Protein AF-A0AAW0XLQ3-F1 (afdb_monomer_lite)

Sequence (114 aa):
MTALFWKLVVTALCFLEVPGVSAVPGLRNKYGVWLSMAQPYVYELGQRCGADTGCLVSLYKEEGIGEDPLGEYQLEREHYNTSSGTTLILSARTYDNGIQIFKHEFPDGLKGNY

Foldseek 3Di:
DDDDDDDDDDDPPPPPPPVDQPVPDADAAPVRHGDPDDFDWDADPNDTQTVRVVQKAWDDKDWDWDADPVGIWIKIKIWIAGPQQKIWIWMWTHDPVDIDIDIDIDNNNDDDPD

Organism: Cherax quadricarinatus (NCBI:txid27406)

Secondary structure (DSSP, 8-state):
-----------------------PPPPB-TTSPBP-PPPPEEEETTEEEETTTTSEEEEEEEEEEEEETTEEEEEEEEEEEETTS-EEEEEEEEETTEEEEEEEEETT------

Radius of gyration: 22.22 Å; chains: 1; bounding box: 89×36×38 Å

pLDDT: mean 74.41, std 19.61, range [35.72, 94.75]

Structure (mmCIF, N/CA/C/O backbone):
data_AF-A0AAW0XLQ3-F1
#
_entry.id   AF-A0AAW0XLQ3-F1
#
loop_
_atom_site.group_PDB
_atom_site.id
_atom_site.type_symbol
_atom_site.label_atom_id
_atom_site.label_alt_id
_atom_site.label_comp_id
_atom_site.label_asym_id
_atom_site.label_entity_id
_atom_site.label_seq_id
_atom_site.pdbx_PDB_ins_code
_atom_site.Cartn_x
_atom_site.Cartn_y
_atom_site.Cartn_z
_atom_site.occupancy
_atom_site.B_iso_or_equiv
_atom_site.auth_seq_id
_atom_site.auth_comp_id
_atom_site.auth_asym_id
_atom_site.auth_atom_id
_atom_site.pdbx_PDB_model_num
ATOM 1 N N . MET A 1 1 ? -70.197 -22.019 3.194 1.00 38.09 1 MET A N 1
ATOM 2 C CA . MET A 1 1 ? -69.546 -22.765 2.098 1.00 38.09 1 MET A CA 1
ATOM 3 C C . MET A 1 1 ? -68.296 -21.976 1.722 1.00 38.09 1 MET A C 1
ATOM 5 O O . MET A 1 1 ? -68.447 -20.880 1.212 1.00 38.09 1 MET A O 1
ATOM 9 N N . THR A 1 2 ? -67.130 -22.243 2.330 1.00 35.72 2 THR A N 1
ATOM 10 C CA . THR A 1 2 ? -66.093 -23.212 1.877 1.00 35.72 2 THR A CA 1
ATOM 11 C C . THR A 1 2 ? -65.676 -22.965 0.427 1.00 35.72 2 THR A C 1
ATOM 13 O O . THR A 1 2 ? -66.543 -22.928 -0.429 1.00 35.72 2 THR A O 1
ATOM 16 N N . ALA A 1 3 ? -64.416 -22.895 0.018 1.00 40.47 3 ALA A N 1
ATOM 17 C CA . ALA A 1 3 ? -63.090 -22.877 0.627 1.00 40.47 3 ALA A CA 1
ATOM 18 C C . ALA A 1 3 ? -62.108 -22.658 -0.557 1.00 40.47 3 ALA A C 1
ATOM 20 O O . ALA A 1 3 ? -62.536 -22.620 -1.708 1.00 40.47 3 ALA A O 1
ATOM 21 N N . LEU A 1 4 ? -60.811 -22.658 -0.251 1.00 41.69 4 LEU A N 1
ATOM 22 C CA . LEU A 1 4 ? -59.643 -22.807 -1.134 1.00 41.69 4 LEU A CA 1
ATOM 23 C C . LEU A 1 4 ? -59.027 -21.507 -1.671 1.00 41.69 4 LEU A C 1
ATOM 25 O O . LEU A 1 4 ? -59.570 -20.852 -2.547 1.00 41.69 4 LEU A O 1
ATOM 29 N N . PHE A 1 5 ? -57.968 -20.989 -1.044 1.00 41.16 5 PHE A N 1
ATOM 30 C CA . PHE A 1 5 ? -56.595 -21.513 -0.872 1.00 41.16 5 PHE A CA 1
ATOM 31 C C . PHE A 1 5 ? -55.673 -21.270 -2.077 1.00 41.16 5 PHE A C 1
ATOM 33 O O . PHE A 1 5 ? -55.887 -21.779 -3.169 1.00 41.16 5 PHE A O 1
ATOM 40 N N . TRP A 1 6 ? -54.559 -20.614 -1.732 1.00 36.25 6 TRP A N 1
ATOM 41 C CA . TRP A 1 6 ? -53.212 -20.751 -2.288 1.00 36.25 6 TRP A CA 1
ATOM 42 C C . TRP A 1 6 ? -52.886 -20.071 -3.621 1.00 36.25 6 TRP A C 1
ATOM 44 O O . TRP A 1 6 ? -53.102 -20.608 -4.700 1.00 36.25 6 TRP A O 1
ATOM 54 N N . LYS A 1 7 ? -52.116 -18.982 -3.508 1.00 39.31 7 LYS A N 1
ATOM 55 C CA . LYS A 1 7 ? -50.676 -19.033 -3.817 1.00 39.31 7 LYS A CA 1
ATOM 56 C C . LYS A 1 7 ? -49.933 -17.913 -3.084 1.00 39.31 7 LYS A C 1
ATOM 58 O O . LYS A 1 7 ? -49.876 -16.772 -3.521 1.00 39.31 7 LYS A O 1
ATOM 63 N N . LEU A 1 8 ? -49.386 -18.290 -1.933 1.00 46.47 8 LEU A N 1
ATOM 64 C CA . LEU A 1 8 ? -48.288 -17.614 -1.251 1.00 46.47 8 LEU A CA 1
ATOM 65 C C . LEU A 1 8 ? -47.009 -18.004 -2.004 1.00 46.47 8 LEU A C 1
ATOM 67 O O . LEU A 1 8 ? -46.613 -19.166 -1.957 1.00 46.47 8 LEU A O 1
ATOM 71 N N . VAL A 1 9 ? -46.392 -17.065 -2.718 1.00 49.38 9 VAL A N 1
ATOM 72 C CA . VAL A 1 9 ? -45.004 -17.179 -3.195 1.00 49.38 9 VAL A CA 1
ATOM 73 C C . VAL A 1 9 ? -44.353 -15.820 -2.944 1.00 49.38 9 VAL A C 1
ATOM 75 O O . VAL A 1 9 ? -44.682 -14.838 -3.593 1.00 49.38 9 VAL A O 1
ATOM 78 N N . VAL A 1 10 ? -43.726 -15.688 -1.774 1.00 48.47 10 VAL A N 1
ATOM 79 C CA . VAL A 1 10 ? -42.271 -15.538 -1.608 1.00 48.47 10 VAL A CA 1
ATOM 80 C C . VAL A 1 10 ? -41.705 -14.327 -2.349 1.00 48.47 10 VAL A C 1
ATOM 82 O O . VAL A 1 10 ? -41.351 -14.419 -3.514 1.00 48.47 10 VAL A O 1
ATOM 85 N N . THR A 1 11 ? -41.490 -13.246 -1.600 1.00 44.59 11 THR A N 1
ATOM 86 C CA . THR A 1 11 ? -40.201 -12.541 -1.644 1.00 44.59 11 THR A CA 1
ATOM 87 C C . THR A 1 11 ? -39.990 -11.853 -0.304 1.00 44.59 11 THR A C 1
ATOM 89 O O . THR A 1 11 ? -40.204 -10.657 -0.134 1.00 44.59 11 THR A O 1
ATOM 92 N N . ALA A 1 12 ? -39.581 -12.652 0.682 1.00 40.72 12 ALA A N 1
ATOM 93 C CA . ALA A 1 12 ? -38.739 -12.136 1.744 1.00 40.72 12 ALA A CA 1
ATOM 94 C C . ALA A 1 12 ? -37.411 -11.748 1.079 1.00 40.72 12 ALA A C 1
ATOM 96 O O . ALA A 1 12 ? -36.504 -12.568 0.956 1.00 40.72 12 ALA A O 1
ATOM 97 N N . LEU A 1 13 ? -37.326 -10.517 0.570 1.00 41.72 13 LEU A N 1
ATOM 98 C CA . LEU A 1 13 ? -36.039 -9.882 0.327 1.00 41.72 13 LEU A CA 1
ATOM 99 C C . LEU A 1 13 ? -35.455 -9.581 1.704 1.00 41.72 13 LEU A C 1
ATOM 101 O O . LEU A 1 13 ? -35.611 -8.499 2.263 1.00 41.72 13 LEU A O 1
ATOM 105 N N . CYS A 1 14 ? -34.807 -10.603 2.256 1.00 36.19 14 CYS A N 1
ATOM 106 C CA . CYS A 1 14 ? -33.669 -10.427 3.128 1.00 36.19 14 CYS A CA 1
ATOM 107 C C . CYS A 1 14 ? -32.661 -9.527 2.399 1.00 36.19 14 CYS A C 1
ATOM 109 O O . CYS A 1 14 ? -31.734 -10.017 1.764 1.00 36.19 14 CYS A O 1
ATOM 111 N N . PHE A 1 15 ? -32.797 -8.211 2.544 1.00 37.25 15 PHE A N 1
ATOM 112 C CA . PHE A 1 15 ? -31.624 -7.354 2.685 1.00 37.25 15 PHE A CA 1
ATOM 113 C C . PHE A 1 15 ? -31.063 -7.600 4.090 1.00 37.25 15 PHE A C 1
ATOM 115 O O . PHE A 1 15 ? -31.101 -6.750 4.971 1.00 37.25 15 PHE A O 1
ATOM 122 N N . LEU A 1 16 ? -30.605 -8.837 4.303 1.00 41.28 16 LEU A N 1
ATOM 123 C CA . LEU A 1 16 ? -29.470 -9.078 5.168 1.00 41.28 16 LEU A CA 1
ATOM 124 C C . LEU A 1 16 ? -28.357 -8.263 4.529 1.00 41.28 16 LEU A C 1
ATOM 126 O O . LEU A 1 16 ? -28.035 -8.476 3.360 1.00 41.28 16 LEU A O 1
ATOM 130 N N . GLU A 1 17 ? -27.869 -7.284 5.278 1.00 39.59 17 GLU A N 1
ATOM 131 C CA . GLU A 1 17 ? -26.580 -6.654 5.066 1.00 39.59 17 GLU A CA 1
ATOM 132 C C . GLU A 1 17 ? -25.597 -7.764 4.701 1.00 39.59 17 GLU A C 1
ATOM 134 O O . GLU A 1 17 ? -25.145 -8.529 5.550 1.00 39.59 17 GLU A O 1
ATOM 139 N N . VAL A 1 18 ? -25.328 -7.920 3.405 1.00 38.22 18 VAL A N 1
ATOM 140 C CA . VAL A 1 18 ? -24.129 -8.616 2.978 1.00 38.22 18 VAL A CA 1
ATOM 141 C C . VAL A 1 18 ? -23.045 -7.717 3.555 1.00 38.22 18 VAL A C 1
ATOM 143 O O . VAL A 1 18 ? -23.005 -6.553 3.137 1.00 38.22 18 VAL A O 1
ATOM 146 N N . PRO A 1 19 ? -22.235 -8.147 4.546 1.00 37.47 19 PRO A N 1
ATOM 147 C CA . PRO A 1 19 ? -21.046 -7.384 4.866 1.00 37.47 19 PRO A CA 1
ATOM 148 C C . PRO A 1 19 ? -20.322 -7.317 3.536 1.00 37.47 19 PRO A C 1
ATOM 150 O O . PRO A 1 19 ? -20.012 -8.362 2.953 1.00 37.47 19 PRO A O 1
ATOM 153 N N . GLY A 1 20 ? -20.278 -6.103 2.981 1.00 37.41 20 GLY A N 1
ATOM 154 C CA . GLY A 1 20 ? -19.862 -5.888 1.615 1.00 37.41 20 GLY A CA 1
ATOM 155 C C . GLY A 1 20 ? -18.591 -6.683 1.436 1.00 37.41 20 GLY A C 1
ATOM 156 O O . GLY A 1 20 ? -17.660 -6.540 2.231 1.00 37.41 20 GLY A O 1
ATOM 157 N N . VAL A 1 21 ? -18.566 -7.561 0.434 1.00 37.47 21 VAL A N 1
ATOM 158 C CA . VAL A 1 21 ? -17.292 -7.975 -0.127 1.00 37.47 21 VAL A CA 1
ATOM 159 C C . VAL A 1 21 ? -16.741 -6.675 -0.683 1.00 37.47 21 VAL A C 1
ATOM 161 O O . VAL A 1 21 ? -17.021 -6.296 -1.818 1.00 37.47 21 VAL A O 1
ATOM 164 N N . SER A 1 22 ? -16.104 -5.908 0.200 1.00 38.56 22 SER A N 1
ATOM 165 C CA . SER A 1 22 ? -15.349 -4.733 -0.137 1.00 38.56 22 SER A CA 1
ATOM 166 C C . SER A 1 22 ? -14.290 -5.318 -1.037 1.00 38.56 22 SER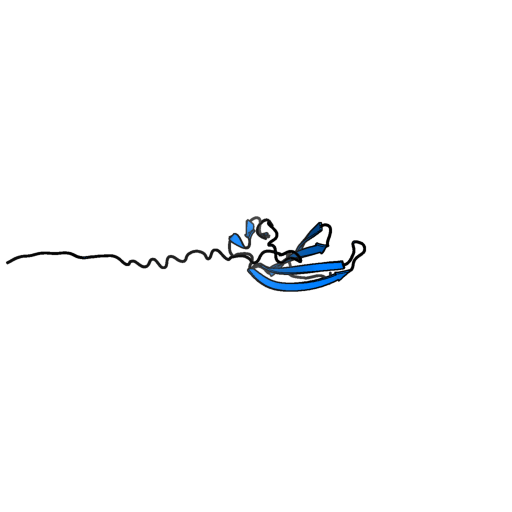 A C 1
ATOM 168 O O . SER A 1 22 ? -13.407 -6.049 -0.588 1.00 38.56 22 SER A O 1
ATOM 170 N N . ALA A 1 23 ? -14.496 -5.170 -2.343 1.00 41.53 23 ALA A N 1
ATOM 171 C CA . ALA A 1 23 ? -13.480 -5.464 -3.320 1.00 41.53 23 ALA A CA 1
ATOM 172 C C . ALA A 1 23 ? -12.393 -4.438 -3.033 1.00 41.53 23 ALA A C 1
ATOM 174 O O . ALA A 1 23 ? -12.424 -3.330 -3.562 1.00 41.53 23 ALA A O 1
ATOM 175 N N . VAL A 1 24 ? -11.516 -4.772 -2.087 1.00 49.75 24 VAL A N 1
ATOM 176 C CA . VAL A 1 24 ? -10.377 -3.944 -1.733 1.00 49.75 24 VAL A CA 1
ATOM 177 C C . VAL A 1 24 ? -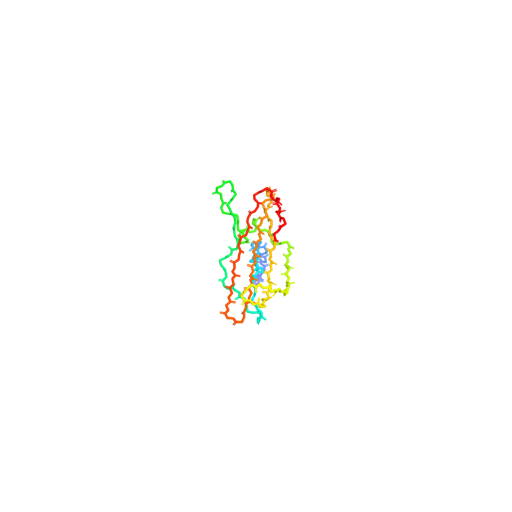9.603 -3.790 -3.033 1.00 49.75 24 VAL A C 1
ATOM 179 O O . VAL A 1 24 ? -9.221 -4.815 -3.616 1.00 49.75 24 VAL A O 1
ATOM 182 N N . PRO A 1 25 ? -9.457 -2.563 -3.558 1.00 56.88 25 PRO A N 1
ATOM 183 C CA . PRO A 1 25 ? -8.623 -2.351 -4.722 1.00 56.88 25 PRO A CA 1
ATOM 184 C C . PRO A 1 25 ? -7.246 -2.9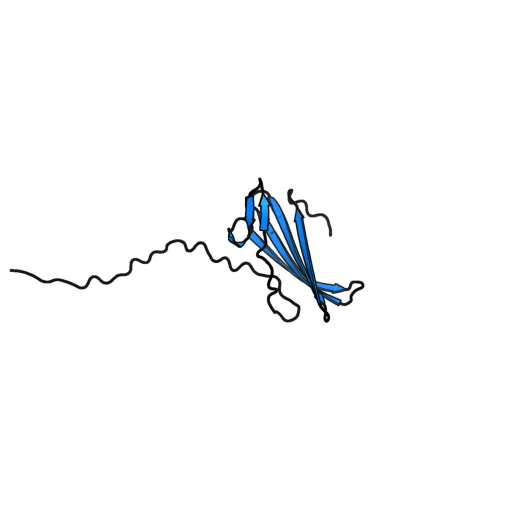34 -4.391 1.00 56.88 25 PRO A C 1
ATOM 186 O O . PRO A 1 25 ? -6.669 -2.636 -3.358 1.00 56.88 25 PRO A O 1
ATOM 189 N N . GLY A 1 26 ? -6.774 -3.886 -5.190 1.00 67.88 26 GLY A N 1
ATOM 190 C CA . GLY A 1 26 ? -5.414 -4.397 -5.062 1.00 67.88 26 GLY A CA 1
ATOM 191 C C . GLY A 1 26 ? -4.429 -3.494 -5.799 1.00 67.88 26 GLY A C 1
ATOM 192 O O . GLY A 1 26 ? -4.815 -2.703 -6.657 1.00 67.88 26 GLY A O 1
ATOM 193 N N . LEU A 1 27 ? -3.135 -3.669 -5.546 1.00 74.38 27 LEU A N 1
ATOM 194 C CA . LEU A 1 27 ? -2.137 -3.076 -6.430 1.00 74.38 27 LEU A CA 1
ATOM 195 C C . LEU A 1 27 ? -2.174 -3.773 -7.801 1.00 74.38 27 LEU A C 1
ATOM 197 O O . LEU A 1 27 ? -2.433 -4.977 -7.891 1.00 74.38 27 LEU A O 1
ATOM 201 N N . ARG A 1 28 ? -1.909 -3.042 -8.878 1.00 77.19 28 ARG A N 1
ATOM 202 C CA . ARG A 1 28 ? -1.736 -3.552 -10.238 1.00 77.19 28 ARG A CA 1
ATOM 203 C C . ARG A 1 28 ? -0.304 -3.333 -10.708 1.00 77.19 28 ARG A C 1
ATOM 205 O O . ARG A 1 28 ? 0.463 -2.544 -10.162 1.00 77.19 28 ARG A O 1
ATOM 212 N N . ASN A 1 29 ? 0.076 -4.106 -11.715 1.00 75.12 29 ASN A N 1
ATOM 213 C CA . ASN A 1 29 ? 1.328 -3.903 -12.426 1.00 75.12 29 ASN A CA 1
ATOM 214 C C . ASN A 1 29 ? 1.146 -2.924 -13.597 1.00 75.12 29 ASN A C 1
ATO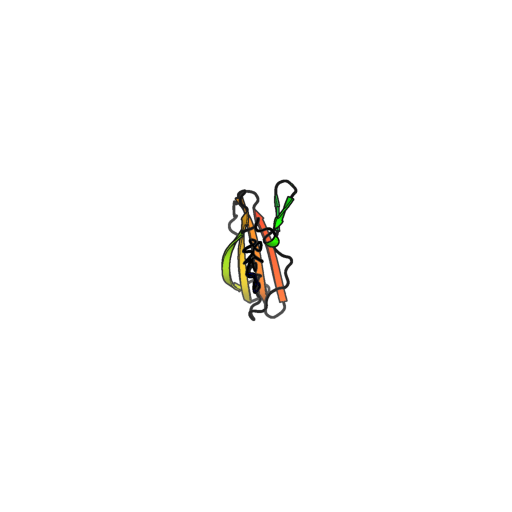M 216 O O . ASN A 1 29 ? 0.025 -2.556 -13.952 1.00 75.12 29 ASN A O 1
ATOM 220 N N . LYS A 1 30 ? 2.251 -2.585 -14.270 1.00 73.62 30 LYS A N 1
ATOM 221 C CA . LYS A 1 30 ? 2.254 -1.692 -15.440 1.00 73.62 30 LYS A CA 1
ATOM 222 C C . LYS A 1 30 ? 1.396 -2.144 -16.633 1.00 73.62 30 LYS A C 1
ATOM 224 O O . LYS A 1 30 ? 1.125 -1.367 -17.540 1.00 73.62 30 LYS A O 1
ATOM 229 N N . TYR A 1 31 ? 0.963 -3.403 -16.642 1.00 79.56 31 TYR A N 1
ATOM 230 C CA . TYR A 1 31 ? 0.081 -3.983 -17.658 1.00 79.56 31 TYR A CA 1
ATOM 231 C C . TYR A 1 31 ? -1.386 -4.059 -17.196 1.00 79.56 31 TYR A C 1
ATOM 233 O O . TYR A 1 31 ? -2.213 -4.675 -17.864 1.00 79.56 31 TYR A O 1
ATOM 241 N N . GLY A 1 32 ? -1.721 -3.476 -16.040 1.00 75.88 32 GLY A N 1
ATOM 242 C CA . GLY A 1 32 ? -3.067 -3.493 -15.467 1.00 75.88 32 GLY A CA 1
ATOM 243 C C . GLY A 1 32 ? -3.475 -4.829 -14.840 1.00 75.88 32 GLY A C 1
ATOM 244 O O . GLY A 1 32 ? -4.649 -5.008 -14.510 1.00 75.88 32 GLY A O 1
ATOM 245 N N . VAL A 1 33 ? -2.537 -5.763 -14.658 1.00 79.00 33 VAL A N 1
ATOM 246 C CA . VAL A 1 33 ? -2.789 -7.058 -14.010 1.00 79.00 33 VAL A CA 1
ATOM 247 C C . VAL A 1 33 ? -2.756 -6.877 -12.498 1.00 79.00 33 VAL A C 1
ATOM 249 O O . VAL A 1 33 ? -1.796 -6.322 -11.963 1.00 79.00 33 VAL A O 1
ATOM 252 N N . TRP A 1 34 ? -3.787 -7.369 -11.808 1.00 76.62 34 TRP A N 1
ATOM 253 C CA . TRP A 1 34 ? -3.833 -7.362 -10.348 1.00 76.62 34 TRP A CA 1
ATOM 254 C C . TRP A 1 34 ? -2.693 -8.185 -9.757 1.00 76.62 34 TRP A C 1
ATOM 256 O O . TRP A 1 34 ? -2.479 -9.344 -10.119 1.00 76.62 34 TRP A O 1
ATOM 266 N N . LEU A 1 35 ? -1.990 -7.589 -8.806 1.00 71.44 35 LEU A N 1
ATOM 267 C CA . LEU A 1 35 ? -1.013 -8.282 -7.993 1.00 71.44 35 LEU A CA 1
ATOM 268 C C . LEU A 1 35 ? -1.769 -9.120 -6.968 1.00 71.44 35 LEU A C 1
ATOM 270 O O . LEU A 1 35 ? -2.562 -8.599 -6.184 1.00 71.44 35 LEU A O 1
ATOM 274 N N . SER A 1 36 ? -1.524 -10.432 -6.973 1.00 59.66 36 SER A N 1
ATOM 275 C CA . SER A 1 36 ? -2.033 -11.332 -5.937 1.00 59.66 36 SER A CA 1
ATOM 276 C C . SER A 1 36 ? -1.294 -11.051 -4.632 1.00 59.66 36 SER A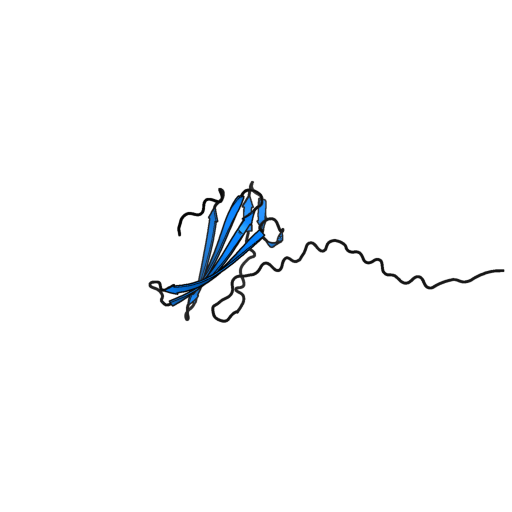 C 1
ATOM 278 O O . SER A 1 36 ? -0.323 -11.724 -4.289 1.00 59.66 36 SER A O 1
ATOM 280 N N . MET A 1 37 ? -1.736 -10.024 -3.919 1.00 64.56 37 MET A N 1
ATOM 281 C CA . MET A 1 37 ? -1.238 -9.682 -2.598 1.00 64.56 37 MET A CA 1
ATOM 282 C C . MET A 1 37 ? -2.156 -10.257 -1.529 1.00 64.56 37 MET A C 1
ATOM 284 O O . MET A 1 37 ? -3.375 -10.317 -1.697 1.00 64.56 37 MET A O 1
ATOM 288 N N . ALA A 1 38 ? -1.566 -10.658 -0.404 1.00 66.69 38 ALA A N 1
ATOM 289 C CA . ALA A 1 38 ? -2.349 -10.853 0.805 1.00 66.69 38 ALA A CA 1
ATOM 290 C C . ALA A 1 38 ? -3.100 -9.546 1.110 1.00 66.69 38 ALA A C 1
ATOM 292 O O . ALA A 1 38 ? -2.507 -8.468 1.031 1.00 66.69 38 ALA A O 1
ATOM 293 N N . GLN A 1 39 ? -4.394 -9.655 1.427 1.00 74.38 39 GLN A N 1
ATOM 294 C CA . GLN A 1 39 ? -5.238 -8.514 1.790 1.00 74.38 39 GLN A CA 1
ATOM 295 C C . GLN A 1 39 ? -4.533 -7.647 2.847 1.00 74.38 39 GLN A C 1
ATOM 297 O O . GLN A 1 39 ? -3.996 -8.210 3.810 1.00 74.38 39 GLN A O 1
ATOM 302 N N . PRO A 1 40 ? -4.508 -6.310 2.695 1.00 83.62 40 PRO A N 1
ATOM 303 C CA . PRO A 1 40 ? -3.804 -5.447 3.628 1.00 83.62 40 PRO A CA 1
ATOM 304 C C . PRO A 1 40 ? -4.388 -5.555 5.029 1.00 83.62 40 PRO A C 1
ATOM 306 O O . PRO A 1 40 ? -5.605 -5.567 5.223 1.00 83.62 40 PRO A O 1
ATOM 309 N N . TYR A 1 41 ? -3.494 -5.609 6.013 1.00 87.19 41 TYR A N 1
ATOM 310 C CA . TYR A 1 41 ? -3.853 -5.562 7.421 1.00 87.19 41 TYR A CA 1
ATOM 311 C C . TYR A 1 41 ? -2.740 -4.937 8.264 1.00 87.19 41 TYR A C 1
ATOM 313 O O . TYR A 1 41 ? -1.557 -4.976 7.900 1.00 87.19 41 TYR A O 1
ATOM 321 N N . VAL A 1 42 ? -3.133 -4.419 9.420 1.00 89.25 42 VAL A N 1
ATOM 322 C CA . VAL A 1 42 ? -2.272 -3.964 10.520 1.00 89.25 42 VAL A CA 1
ATOM 323 C C . VAL A 1 42 ? -2.691 -4.663 11.815 1.00 89.25 42 VAL A C 1
ATOM 325 O O . VAL A 1 42 ? -3.737 -5.321 11.855 1.00 89.25 42 VAL A O 1
ATOM 328 N N . TYR A 1 43 ? -1.871 -4.572 12.861 1.00 88.00 43 TYR A N 1
ATOM 329 C CA . TYR A 1 43 ? -2.238 -5.061 14.192 1.00 88.00 43 TYR A CA 1
ATOM 330 C C . TYR A 1 43 ? -2.484 -3.886 15.132 1.00 88.00 43 TYR A C 1
ATOM 332 O O . TYR A 1 43 ? -1.565 -3.139 15.444 1.00 88.00 43 TYR A O 1
ATOM 340 N N . GLU A 1 44 ? -3.708 -3.772 15.642 1.00 84.25 44 GLU A N 1
ATOM 341 C CA . GLU A 1 44 ? -4.090 -2.733 16.600 1.00 84.25 44 GLU A CA 1
ATOM 342 C C . GLU A 1 44 ? -4.556 -3.377 17.891 1.00 84.25 44 GLU A C 1
ATOM 344 O O . GLU A 1 44 ? -5.420 -4.253 17.875 1.00 84.25 44 GLU A O 1
ATOM 349 N N . LEU A 1 45 ? -3.966 -2.970 19.018 1.00 83.12 45 LEU A N 1
ATOM 350 C CA . LEU A 1 45 ? -4.312 -3.502 20.344 1.00 83.12 45 LEU A CA 1
ATOM 351 C C . LEU A 1 45 ? -4.291 -5.047 20.402 1.00 83.12 45 LEU A C 1
ATOM 353 O O . LEU A 1 45 ? -5.066 -5.672 21.122 1.00 83.12 45 LEU A O 1
ATOM 357 N N . GLY A 1 46 ? -3.406 -5.676 19.620 1.00 84.19 46 GLY A N 1
ATOM 358 C CA . GLY A 1 46 ? -3.276 -7.133 19.529 1.00 84.19 46 GLY A CA 1
ATOM 359 C C . GLY A 1 46 ? -4.289 -7.831 18.611 1.00 84.19 46 GLY A C 1
ATOM 360 O O . GLY A 1 46 ? -4.274 -9.058 18.535 1.00 84.19 46 GLY A O 1
ATOM 361 N N . GLN A 1 47 ? -5.140 -7.097 17.891 1.00 87.88 47 GLN A N 1
ATOM 362 C CA . GLN A 1 47 ? -6.105 -7.644 16.933 1.00 87.88 47 GLN A CA 1
ATOM 363 C C . GLN A 1 47 ? -5.719 -7.317 15.488 1.00 87.88 47 GLN A C 1
ATOM 365 O O . GLN A 1 47 ? -5.199 -6.243 15.195 1.00 87.88 47 GLN A O 1
ATOM 370 N N . ARG A 1 48 ? -5.986 -8.250 14.564 1.00 88.62 48 ARG A N 1
ATOM 371 C CA . ARG A 1 48 ? -5.791 -8.027 13.124 1.00 88.62 48 ARG A CA 1
ATOM 372 C C . ARG A 1 48 ? -6.893 -7.101 12.606 1.00 88.62 48 ARG A C 1
ATOM 374 O O . ARG A 1 48 ? -8.059 -7.485 12.573 1.00 88.62 48 ARG A O 1
ATOM 381 N N . CYS A 1 49 ? -6.501 -5.917 12.158 1.00 87.62 49 CYS A N 1
ATOM 382 C CA . CYS A 1 49 ? -7.357 -4.934 11.508 1.00 87.62 49 CYS A CA 1
ATOM 383 C C . CYS A 1 49 ? -7.059 -4.960 10.006 1.00 87.62 49 CYS A C 1
ATOM 385 O O . CYS A 1 49 ? -6.013 -4.484 9.564 1.00 87.62 49 CYS A O 1
ATOM 387 N N . GLY A 1 50 ? -7.931 -5.601 9.231 1.00 87.56 50 GLY A N 1
ATOM 388 C CA . GLY A 1 50 ? -7.741 -5.805 7.800 1.00 87.56 50 GLY A CA 1
ATOM 389 C C . GLY A 1 50 ? -8.790 -5.094 6.959 1.00 87.56 50 GLY A C 1
ATOM 390 O O . GLY A 1 50 ? -9.833 -4.662 7.458 1.00 87.56 50 GLY A O 1
ATOM 391 N N . ALA A 1 51 ? -8.508 -4.966 5.666 1.00 81.88 51 ALA A N 1
ATOM 392 C CA . ALA A 1 51 ? -9.472 -4.412 4.719 1.00 81.88 51 ALA A CA 1
ATOM 393 C C . ALA A 1 51 ? -10.622 -5.400 4.435 1.00 81.88 51 ALA A C 1
ATOM 395 O O . ALA A 1 51 ? -11.750 -4.990 4.175 1.00 81.88 51 ALA A O 1
ATOM 396 N N . ASP A 1 52 ? -10.364 -6.700 4.608 1.00 79.62 52 ASP A N 1
ATOM 397 C CA . ASP A 1 52 ? -11.353 -7.784 4.600 1.00 79.62 52 ASP A CA 1
ATOM 398 C C . ASP A 1 52 ? -12.373 -7.678 5.742 1.00 79.62 52 ASP A C 1
ATOM 400 O O . ASP A 1 52 ? -13.516 -8.101 5.587 1.00 79.62 52 ASP A O 1
ATOM 404 N N . THR A 1 53 ? -11.983 -7.097 6.880 1.00 81.25 53 THR A N 1
ATOM 405 C CA . THR A 1 53 ? -12.880 -6.877 8.025 1.00 81.25 53 THR A CA 1
ATOM 406 C C . THR A 1 53 ? -13.510 -5.484 8.039 1.00 81.25 53 THR A C 1
ATOM 408 O O . THR A 1 53 ? -14.265 -5.169 8.956 1.00 81.25 53 THR A O 1
ATOM 411 N N . GLY A 1 54 ? -13.195 -4.634 7.054 1.00 80.69 54 GLY A N 1
ATOM 412 C CA . GLY A 1 54 ? -13.644 -3.239 6.985 1.00 80.69 54 GLY A CA 1
ATOM 413 C C . GLY A 1 54 ? -13.004 -2.307 8.022 1.00 80.69 54 GLY A C 1
ATOM 414 O O . GLY A 1 54 ? -13.312 -1.120 8.041 1.00 80.69 54 GLY A O 1
ATOM 415 N N . CYS A 1 55 ? -12.110 -2.823 8.871 1.00 86.69 55 CYS A N 1
ATOM 416 C CA . CYS A 1 55 ? -11.397 -2.037 9.877 1.00 86.69 55 CYS A CA 1
ATOM 417 C C . CYS A 1 55 ? -10.344 -1.122 9.235 1.00 86.69 55 CYS A C 1
ATOM 419 O O . CYS A 1 55 ? -10.137 0.009 9.672 1.00 86.69 55 CYS A O 1
ATOM 421 N N . LEU A 1 56 ? -9.706 -1.613 8.171 1.00 87.38 56 LEU A N 1
ATOM 422 C CA . LEU A 1 56 ? -8.764 -0.854 7.368 1.00 87.38 56 LEU A CA 1
ATOM 423 C C . LEU A 1 56 ? -9.474 -0.323 6.115 1.00 87.38 56 LEU A C 1
ATOM 425 O O . LEU A 1 56 ? -9.925 -1.094 5.269 1.00 87.38 56 LEU A O 1
ATOM 429 N N . VAL A 1 57 ? -9.565 0.996 5.987 1.00 87.44 57 VAL A N 1
ATOM 430 C CA . VAL A 1 57 ? -10.314 1.665 4.918 1.00 87.44 57 VAL A CA 1
ATOM 431 C C . VAL A 1 57 ? -9.342 2.249 3.902 1.00 87.44 57 VAL A C 1
ATOM 433 O O . VAL A 1 57 ? -8.471 3.035 4.272 1.00 87.44 57 VAL A O 1
ATOM 436 N N . SER A 1 58 ? -9.499 1.877 2.628 1.00 86.12 58 SER A N 1
ATOM 437 C CA . SER A 1 58 ? -8.772 2.513 1.524 1.00 86.12 58 SER A CA 1
ATOM 438 C C . SER A 1 58 ? -9.248 3.956 1.365 1.00 86.12 58 SER A C 1
ATOM 440 O O . SER A 1 58 ? -10.448 4.229 1.320 1.00 86.12 58 SER A O 1
ATOM 442 N N . LEU A 1 59 ? -8.300 4.883 1.329 1.00 84.69 59 LEU A N 1
ATOM 443 C CA . LEU A 1 59 ? -8.555 6.314 1.227 1.00 84.69 59 LEU A CA 1
ATOM 444 C C . LEU A 1 59 ? -8.464 6.777 -0.219 1.00 84.69 59 LEU A C 1
ATOM 446 O O . LEU A 1 59 ? -9.384 7.393 -0.748 1.00 84.69 59 LEU A O 1
ATOM 450 N N . TYR A 1 60 ? -7.316 6.519 -0.836 1.00 84.19 60 TYR A N 1
ATOM 451 C CA . TYR A 1 60 ? -7.030 6.908 -2.202 1.00 84.19 60 TYR A CA 1
ATOM 452 C C . TYR A 1 60 ? -5.849 6.108 -2.740 1.00 84.19 60 TYR A C 1
ATOM 454 O O . TYR A 1 60 ? -5.045 5.532 -1.997 1.00 84.19 60 TYR A O 1
ATOM 462 N N . LYS A 1 61 ? -5.755 6.131 -4.064 1.00 86.50 61 LYS A N 1
ATOM 463 C CA . LYS A 1 61 ? -4.730 5.469 -4.847 1.00 86.50 61 LYS A CA 1
ATOM 464 C C . LYS A 1 61 ? -3.948 6.511 -5.640 1.00 86.50 61 LYS A C 1
ATOM 466 O O . LYS A 1 61 ? -4.542 7.406 -6.236 1.00 86.50 61 LYS A O 1
ATOM 471 N N . GLU A 1 62 ? -2.634 6.380 -5.642 1.00 88.69 62 GLU A N 1
ATOM 472 C CA . GLU A 1 62 ? -1.704 7.169 -6.439 1.00 88.69 62 GLU A CA 1
ATOM 473 C C . GLU A 1 62 ? -1.055 6.263 -7.483 1.00 88.69 62 GLU A C 1
ATOM 475 O O . GLU A 1 62 ? -0.663 5.129 -7.199 1.00 88.69 62 GLU A O 1
ATOM 480 N N . GLU A 1 63 ? -0.919 6.783 -8.694 1.00 90.19 63 GLU A N 1
ATOM 481 C CA . GLU A 1 63 ? -0.163 6.155 -9.770 1.00 90.19 63 GLU A CA 1
ATOM 482 C C . GLU A 1 63 ? 0.893 7.151 -10.247 1.00 90.19 63 GLU A C 1
ATOM 484 O O . GLU A 1 63 ? 0.661 8.362 -10.267 1.00 90.19 63 GLU A O 1
ATOM 489 N N . GLY A 1 64 ? 2.067 6.654 -10.613 1.00 91.00 64 GLY A N 1
ATOM 490 C CA . GLY A 1 64 ? 3.167 7.492 -11.066 1.00 91.00 64 GLY A CA 1
ATOM 491 C C . GLY A 1 64 ? 4.192 6.712 -11.866 1.00 91.00 64 GLY A C 1
ATOM 492 O O . GLY A 1 64 ? 4.142 5.488 -11.955 1.00 91.00 64 GLY A O 1
ATOM 493 N N . ILE A 1 65 ? 5.137 7.438 -12.443 1.00 92.88 65 ILE A N 1
ATOM 494 C CA . ILE A 1 65 ? 6.317 6.874 -13.095 1.00 92.88 65 ILE A CA 1
ATOM 495 C C . ILE A 1 65 ? 7.527 7.463 -12.380 1.00 92.88 65 ILE A C 1
ATOM 497 O O . ILE A 1 65 ? 7.524 8.643 -12.021 1.00 92.88 65 ILE A O 1
ATOM 501 N N . GLY A 1 66 ? 8.532 6.637 -12.131 1.00 93.38 66 GLY A N 1
ATOM 502 C CA . GLY A 1 66 ? 9.780 7.056 -11.516 1.00 93.38 66 GLY A CA 1
ATOM 503 C C . GLY A 1 66 ? 10.961 6.293 -12.090 1.00 93.38 66 GLY A C 1
ATOM 504 O O . GLY A 1 66 ? 10.797 5.361 -12.870 1.00 93.38 66 GLY A O 1
ATOM 505 N N . GLU A 1 67 ? 12.156 6.692 -11.679 1.00 94.75 67 GLU A N 1
ATOM 506 C CA . GLU A 1 67 ? 13.406 6.040 -12.050 1.00 94.75 67 GLU A CA 1
ATOM 507 C C . GLU A 1 67 ? 14.263 5.886 -10.792 1.00 94.75 67 GLU A C 1
ATOM 509 O O . GLU A 1 67 ? 14.325 6.788 -9.950 1.00 94.75 67 GLU A O 1
ATOM 514 N N . ASP A 1 68 ? 14.878 4.721 -10.622 1.00 91.94 68 ASP A N 1
ATOM 515 C CA . ASP A 1 68 ? 15.878 4.459 -9.588 1.00 91.94 68 ASP A CA 1
ATOM 516 C C . ASP A 1 68 ? 17.028 3.607 -10.175 1.00 91.94 68 ASP A C 1
ATOM 518 O O . ASP A 1 68 ? 17.027 3.341 -11.378 1.00 91.94 68 ASP A O 1
ATOM 522 N N . PRO A 1 69 ? 18.054 3.193 -9.403 1.00 93.25 69 PRO A N 1
ATOM 523 C CA . PRO A 1 69 ? 19.180 2.427 -9.950 1.00 93.25 69 PRO A CA 1
ATOM 524 C C . PRO A 1 69 ? 18.818 1.103 -10.644 1.00 93.25 69 PRO A C 1
ATOM 526 O O . PRO A 1 69 ? 19.679 0.523 -11.306 1.00 93.25 69 PRO A O 1
ATOM 529 N N . LEU A 1 70 ? 17.591 0.595 -10.483 1.00 89.31 70 LEU A N 1
ATOM 530 C CA . LEU A 1 70 ? 17.092 -0.594 -11.180 1.00 89.31 70 LEU A CA 1
ATOM 531 C C . LEU A 1 70 ? 16.434 -0.264 -12.530 1.00 89.31 70 LEU A C 1
ATOM 533 O O . LEU A 1 70 ? 16.182 -1.181 -13.314 1.00 89.31 70 LEU A O 1
ATOM 537 N N . GLY A 1 71 ? 16.200 1.019 -12.813 1.00 91.75 71 GLY A N 1
ATOM 538 C CA . GLY A 1 71 ? 15.624 1.544 -14.047 1.00 91.75 71 GLY A CA 1
ATOM 539 C C . GLY A 1 71 ? 14.314 2.301 -13.827 1.00 91.75 71 GLY A C 1
ATOM 540 O O . GLY A 1 71 ? 13.947 2.655 -12.704 1.00 91.75 71 GLY A O 1
ATOM 541 N N . GLU A 1 72 ? 13.604 2.544 -14.928 1.00 94.50 72 GLU A N 1
ATOM 542 C CA . GLU A 1 72 ? 12.259 3.119 -14.908 1.00 94.50 72 GLU A CA 1
ATOM 543 C C . GLU A 1 72 ? 11.259 2.125 -14.300 1.00 94.50 72 GLU A C 1
ATOM 545 O O . GLU A 1 72 ? 11.290 0.922 -14.582 1.00 94.50 72 GLU A O 1
ATOM 550 N N . TYR A 1 73 ? 10.346 2.636 -13.481 1.00 92.31 73 TYR A N 1
ATOM 551 C CA . TYR A 1 73 ? 9.251 1.872 -12.910 1.00 92.31 73 TYR A CA 1
ATOM 552 C C . TYR A 1 73 ? 7.933 2.630 -12.971 1.00 92.31 73 TYR A C 1
ATOM 554 O O . TYR A 1 73 ? 7.873 3.853 -12.832 1.00 92.31 73 TYR A O 1
ATOM 562 N N . GLN A 1 74 ? 6.846 1.867 -13.056 1.00 92.31 74 GLN A N 1
ATOM 563 C CA . GLN A 1 74 ? 5.515 2.364 -12.738 1.00 92.31 74 GLN A CA 1
ATOM 564 C C . GLN A 1 74 ? 5.240 2.154 -11.250 1.00 92.31 74 GLN A C 1
ATOM 566 O O . GLN A 1 74 ? 5.323 1.033 -10.739 1.00 92.31 74 GLN A O 1
ATOM 571 N N . LEU A 1 75 ? 4.947 3.246 -10.555 1.00 91.19 75 LEU A N 1
ATOM 572 C CA . LEU A 1 75 ? 4.553 3.271 -9.158 1.00 91.19 75 LEU A CA 1
ATOM 573 C C . LEU A 1 75 ? 3.040 3.171 -9.056 1.00 91.19 75 LEU A C 1
ATOM 575 O O . LEU A 1 75 ? 2.313 3.963 -9.649 1.00 91.19 75 LEU A O 1
ATOM 579 N N . GLU A 1 76 ? 2.586 2.261 -8.216 1.00 90.00 76 GLU A N 1
ATOM 580 C CA . GLU A 1 76 ? 1.227 2.240 -7.716 1.00 90.00 76 GLU A CA 1
ATOM 581 C C . GLU A 1 76 ? 1.278 2.269 -6.198 1.00 90.00 76 GLU A C 1
ATOM 583 O O . GLU A 1 76 ? 2.016 1.498 -5.588 1.00 90.00 76 GLU A O 1
ATOM 588 N N . ARG A 1 77 ? 0.535 3.171 -5.572 1.00 89.62 77 ARG A N 1
ATOM 589 C CA . ARG A 1 77 ? 0.500 3.320 -4.123 1.00 89.62 77 ARG A CA 1
ATOM 590 C C . ARG A 1 77 ? -0.936 3.458 -3.669 1.00 89.62 77 ARG A C 1
ATOM 592 O O . ARG A 1 77 ? -1.721 4.172 -4.274 1.00 89.62 77 ARG A O 1
ATOM 599 N N . GLU A 1 78 ? -1.269 2.808 -2.574 1.00 88.75 78 GLU A N 1
ATOM 600 C CA . GLU A 1 78 ? -2.579 2.907 -1.967 1.00 88.75 78 GLU A CA 1
ATOM 601 C C . GLU A 1 78 ? -2.440 3.201 -0.483 1.00 88.75 78 GLU A C 1
ATOM 603 O O . GLU A 1 78 ? -1.614 2.617 0.229 1.00 88.75 78 GLU A O 1
ATOM 608 N N . HIS A 1 79 ? -3.241 4.159 -0.039 1.00 88.75 79 HIS A N 1
ATOM 609 C CA . HIS A 1 79 ? -3.252 4.626 1.330 1.00 88.75 79 HIS A CA 1
ATOM 610 C C . HIS A 1 79 ? -4.479 4.102 2.037 1.00 88.75 79 HIS A C 1
ATOM 612 O O . HIS A 1 79 ? -5.598 4.216 1.544 1.00 88.75 79 HIS A O 1
ATOM 618 N N . TYR A 1 80 ? -4.253 3.611 3.239 1.00 88.75 80 TYR A N 1
ATOM 619 C CA . TYR A 1 80 ? -5.274 3.072 4.100 1.00 88.75 80 TYR A CA 1
ATOM 620 C C . TYR A 1 80 ? -5.187 3.723 5.470 1.00 88.75 80 TYR A C 1
ATOM 622 O O . TYR A 1 80 ? -4.087 4.025 5.937 1.00 88.75 80 TYR A O 1
ATOM 630 N N . ASN A 1 81 ? -6.330 3.866 6.130 1.00 90.25 81 ASN A N 1
ATOM 631 C CA . ASN A 1 81 ? -6.394 4.248 7.533 1.00 90.25 81 ASN A CA 1
ATOM 632 C C . ASN A 1 81 ? -7.287 3.303 8.323 1.00 90.25 81 ASN A C 1
ATOM 634 O O . ASN A 1 81 ? -8.261 2.755 7.806 1.00 90.25 81 ASN A O 1
ATOM 638 N N . THR A 1 82 ? -6.973 3.168 9.600 1.00 89.62 82 THR A N 1
ATOM 639 C CA . THR A 1 82 ? -7.871 2.591 10.595 1.00 89.62 82 THR A CA 1
ATOM 640 C C . THR A 1 82 ? -8.624 3.701 11.323 1.00 89.62 82 THR A C 1
ATOM 642 O O . THR A 1 82 ? -8.252 4.878 11.273 1.00 89.62 82 THR A O 1
ATOM 645 N N . SER A 1 83 ? -9.689 3.343 12.038 1.00 85.00 83 SER A N 1
ATOM 646 C CA . SER A 1 83 ? -10.442 4.297 12.862 1.00 85.00 83 SER A CA 1
ATOM 647 C C . SER A 1 83 ? -9.641 4.860 14.038 1.00 85.00 83 SER A C 1
ATOM 649 O O . SER A 1 83 ? -9.999 5.908 14.567 1.00 85.00 83 SER A O 1
ATOM 651 N N . SER A 1 84 ? -8.592 4.160 14.477 1.00 86.81 84 SER A N 1
ATOM 652 C CA . SER A 1 84 ? -7.741 4.592 15.590 1.00 86.81 84 SER A CA 1
ATOM 653 C C . SER A 1 84 ? -6.650 5.580 15.161 1.00 86.81 84 SER A C 1
ATOM 655 O O . SER A 1 84 ? -6.049 6.218 16.022 1.00 86.81 84 SER A O 1
ATOM 657 N N . GLY A 1 85 ? -6.439 5.758 13.851 1.00 86.00 85 GLY A N 1
ATOM 658 C CA . GLY A 1 85 ? -5.483 6.716 13.296 1.00 86.00 85 GLY A CA 1
ATOM 659 C C . GLY A 1 85 ? -4.230 6.089 12.683 1.00 86.00 85 GLY A C 1
ATOM 660 O O . GLY A 1 85 ? -3.429 6.829 12.111 1.00 86.00 85 GLY A O 1
ATOM 661 N N . THR A 1 86 ? -4.071 4.761 12.724 1.00 89.50 86 THR A N 1
ATOM 662 C CA . THR A 1 86 ? -2.965 4.090 12.029 1.00 89.50 86 THR A CA 1
ATOM 663 C C . THR A 1 86 ? -3.105 4.288 10.529 1.00 89.50 86 THR A C 1
ATOM 665 O O . THR A 1 86 ? -4.147 3.994 9.939 1.00 89.50 86 THR A O 1
ATOM 668 N N . THR A 1 87 ? -2.021 4.715 9.891 1.00 90.31 87 THR A N 1
ATOM 669 C CA . THR A 1 87 ? -1.919 4.754 8.435 1.00 90.31 87 THR A CA 1
ATOM 670 C C . THR A 1 87 ? -1.121 3.562 7.938 1.00 90.31 87 THR A C 1
ATOM 672 O O . THR A 1 87 ? 0.008 3.331 8.368 1.00 90.31 87 THR A O 1
ATOM 675 N N . LEU A 1 88 ? -1.666 2.861 6.950 1.00 89.44 88 LEU A N 1
ATOM 676 C CA . LEU A 1 88 ? -0.935 1.881 6.163 1.00 89.44 88 LEU A CA 1
ATOM 677 C C . LEU A 1 88 ? -0.762 2.394 4.733 1.00 89.44 88 LEU A C 1
ATOM 679 O O . LEU A 1 88 ? -1.703 2.875 4.109 1.00 89.44 88 LEU A O 1
ATOM 683 N N . ILE A 1 89 ? 0.443 2.260 4.195 1.00 89.75 89 ILE A N 1
ATOM 684 C CA . ILE A 1 89 ? 0.743 2.545 2.796 1.00 89.75 89 ILE A CA 1
ATOM 685 C C . ILE A 1 89 ? 1.281 1.277 2.163 1.00 89.75 89 ILE A C 1
ATOM 687 O O . ILE A 1 89 ? 2.316 0.748 2.578 1.00 89.75 89 ILE A O 1
ATOM 691 N N . LEU A 1 90 ? 0.585 0.814 1.135 1.00 89.00 90 LEU A N 1
ATOM 692 C CA . LEU A 1 90 ? 1.085 -0.214 0.242 1.00 89.00 90 LEU A CA 1
ATOM 693 C C . LEU A 1 90 ? 1.561 0.445 -1.039 1.00 89.00 90 LEU A C 1
ATOM 695 O O . LEU A 1 90 ? 0.851 1.271 -1.600 1.00 89.00 90 LEU A O 1
ATOM 699 N N . SER A 1 91 ? 2.740 0.076 -1.525 1.00 88.69 91 SER A N 1
ATOM 700 C CA . SER A 1 91 ? 3.176 0.501 -2.853 1.00 88.69 91 SER A CA 1
ATOM 701 C C . SER A 1 91 ? 3.841 -0.616 -3.630 1.00 88.69 91 SER A C 1
ATOM 703 O O . SER A 1 91 ? 4.578 -1.415 -3.062 1.00 88.69 91 SER A O 1
ATOM 705 N N . ALA A 1 92 ? 3.631 -0.632 -4.937 1.00 88.88 92 ALA A N 1
ATOM 706 C CA . ALA A 1 92 ? 4.286 -1.508 -5.883 1.00 88.88 92 ALA A CA 1
ATOM 707 C C . ALA A 1 92 ? 5.062 -0.654 -6.882 1.00 88.88 92 ALA A C 1
ATOM 709 O O . ALA A 1 92 ? 4.516 0.272 -7.476 1.00 88.88 92 ALA A O 1
ATOM 710 N N . ARG A 1 93 ? 6.336 -0.985 -7.078 1.00 91.12 93 ARG A N 1
ATOM 711 C CA . ARG A 1 93 ? 7.128 -0.521 -8.216 1.00 91.12 93 ARG A CA 1
ATOM 712 C C . ARG A 1 93 ? 7.215 -1.663 -9.207 1.00 91.12 93 ARG A C 1
ATOM 714 O O . ARG A 1 93 ? 7.743 -2.726 -8.878 1.00 91.12 93 ARG A O 1
ATOM 721 N N . THR A 1 94 ? 6.663 -1.461 -10.392 1.00 91.19 94 THR A N 1
ATOM 722 C CA . THR A 1 94 ? 6.736 -2.431 -11.482 1.00 91.19 94 THR A CA 1
ATOM 723 C C . THR A 1 94 ? 7.774 -1.985 -12.492 1.00 91.19 94 THR A C 1
ATOM 725 O O . THR A 1 94 ? 7.614 -0.936 -13.110 1.00 91.19 94 THR A O 1
ATOM 728 N N . TYR A 1 95 ? 8.777 -2.826 -12.697 1.00 89.50 95 TYR A N 1
ATOM 729 C CA . TYR A 1 95 ? 9.797 -2.705 -13.729 1.00 89.50 95 TYR A CA 1
ATOM 730 C C . TYR A 1 95 ? 9.492 -3.685 -14.869 1.00 89.50 95 TYR A C 1
ATOM 732 O O . TYR A 1 95 ? 8.618 -4.552 -14.769 1.00 89.50 95 TYR A O 1
ATOM 740 N N . ASP A 1 96 ? 10.262 -3.609 -15.948 1.00 87.31 96 ASP A N 1
ATOM 741 C CA . ASP A 1 96 ? 10.188 -4.561 -17.064 1.00 87.31 96 ASP A CA 1
ATOM 742 C C . ASP A 1 96 ? 10.563 -5.985 -16.647 1.00 87.31 96 ASP A C 1
ATOM 744 O O . ASP A 1 96 ? 10.031 -6.960 -17.177 1.00 87.31 96 ASP A O 1
ATOM 748 N N . ASN A 1 97 ? 11.478 -6.098 -15.686 1.00 85.75 97 ASN A N 1
ATOM 749 C CA . ASN A 1 97 ? 12.092 -7.347 -15.251 1.00 85.75 97 ASN A CA 1
ATOM 750 C C . ASN A 1 97 ? 11.554 -7.870 -13.908 1.00 85.75 97 ASN A C 1
ATOM 752 O O . ASN A 1 97 ? 12.020 -8.909 -13.439 1.00 85.75 97 ASN A O 1
ATOM 756 N N . GLY A 1 98 ? 10.597 -7.188 -13.274 1.00 85.88 98 GLY A N 1
ATOM 757 C CA . GLY A 1 98 ? 10.099 -7.608 -11.969 1.00 85.88 98 GLY A CA 1
ATOM 758 C C . GLY A 1 98 ? 9.247 -6.572 -11.250 1.00 85.88 98 GLY A C 1
ATOM 759 O O . GLY A 1 98 ? 8.956 -5.495 -11.764 1.00 85.88 98 GLY A O 1
ATOM 760 N N . ILE A 1 99 ? 8.823 -6.923 -10.037 1.00 87.56 99 ILE A N 1
ATOM 761 C CA . ILE A 1 99 ? 7.942 -6.102 -9.203 1.00 87.56 99 ILE A CA 1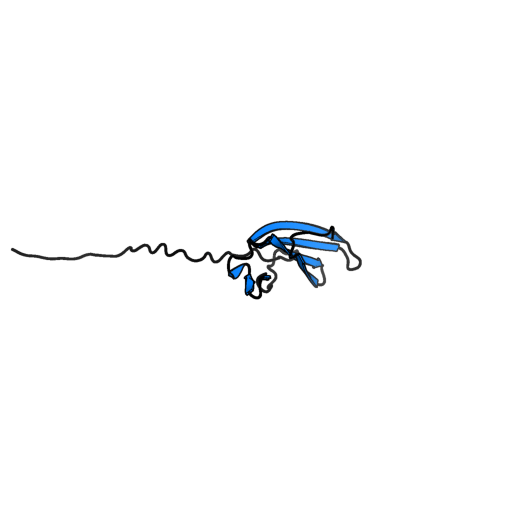
ATOM 762 C C . ILE A 1 99 ? 8.507 -6.066 -7.790 1.00 87.56 99 ILE A C 1
ATOM 764 O O . ILE A 1 99 ? 8.869 -7.104 -7.236 1.00 87.56 99 ILE A O 1
ATOM 768 N N . GLN A 1 100 ? 8.558 -4.879 -7.199 1.00 88.56 100 GLN A N 1
ATOM 769 C CA . GLN A 1 100 ? 8.896 -4.676 -5.796 1.00 88.56 100 GLN A CA 1
ATOM 770 C C . GLN A 1 100 ? 7.677 -4.156 -5.053 1.00 88.56 100 GLN A C 1
ATOM 772 O O . GLN A 1 100 ? 7.050 -3.196 -5.490 1.00 88.56 100 GLN A O 1
ATOM 777 N N . ILE A 1 101 ? 7.352 -4.784 -3.927 1.00 86.38 101 ILE A N 1
ATOM 778 C CA . ILE A 1 101 ? 6.206 -4.419 -3.095 1.00 86.38 101 ILE A CA 1
ATOM 779 C C . ILE A 1 101 ? 6.731 -3.931 -1.751 1.00 86.38 101 ILE A C 1
ATOM 781 O O . ILE A 1 101 ? 7.569 -4.578 -1.125 1.00 86.38 101 ILE A O 1
ATOM 785 N N . PHE A 1 102 ? 6.208 -2.799 -1.304 1.00 87.75 102 PHE A N 1
ATOM 786 C CA . PHE A 1 102 ? 6.569 -2.146 -0.060 1.00 87.75 102 PHE A CA 1
ATOM 787 C C . PHE A 1 102 ? 5.327 -1.983 0.809 1.00 87.75 102 PHE A C 1
ATOM 789 O O . PHE A 1 102 ? 4.244 -1.654 0.320 1.00 87.75 102 PHE A O 1
ATOM 796 N N . LYS A 1 103 ? 5.512 -2.187 2.111 1.00 87.38 103 LYS A N 1
ATOM 797 C CA . LYS A 1 103 ? 4.503 -1.969 3.143 1.00 87.38 103 LYS A CA 1
ATOM 798 C C . LYS A 1 103 ? 5.095 -1.022 4.178 1.00 87.38 103 LYS A C 1
ATOM 800 O O . LYS A 1 103 ? 6.112 -1.352 4.780 1.00 87.38 103 LYS A O 1
ATOM 805 N N . HIS A 1 104 ? 4.448 0.114 4.399 1.00 88.88 104 HIS A N 1
ATOM 806 C CA . HIS A 1 104 ? 4.823 1.062 5.444 1.00 88.88 104 HIS A CA 1
ATOM 807 C C . HIS A 1 104 ? 3.644 1.287 6.382 1.00 88.88 104 HIS A C 1
ATOM 809 O O . HIS A 1 104 ? 2.538 1.569 5.929 1.00 88.88 104 HIS A O 1
ATOM 815 N N . GLU A 1 105 ? 3.885 1.157 7.679 1.00 88.81 105 GLU A N 1
ATOM 816 C CA . GLU A 1 105 ? 2.876 1.273 8.728 1.00 88.81 105 GLU A CA 1
ATOM 817 C C . GLU A 1 105 ? 3.269 2.405 9.680 1.00 88.81 105 GLU A C 1
ATOM 819 O O . GLU A 1 105 ? 4.413 2.469 10.133 1.00 88.81 105 GLU A O 1
ATOM 824 N N . PHE A 1 106 ? 2.325 3.302 9.955 1.00 88.75 106 PHE A N 1
ATOM 825 C CA . PHE A 1 106 ? 2.492 4.476 10.810 1.00 88.75 106 PHE A CA 1
ATOM 826 C C . PHE A 1 106 ? 1.426 4.428 11.907 1.00 88.75 106 PHE A C 1
ATOM 828 O O . PHE A 1 106 ? 0.315 4.910 11.674 1.00 88.75 106 PHE A O 1
ATOM 835 N N . PRO A 1 107 ? 1.738 3.846 13.080 1.00 83.44 107 PRO A N 1
ATOM 836 C CA . PRO A 1 107 ? 0.778 3.680 14.176 1.00 83.44 107 PRO A CA 1
ATOM 837 C C . PRO A 1 107 ? 0.146 4.997 14.644 1.00 83.44 107 PRO A C 1
ATOM 839 O O . PRO A 1 107 ? -1.036 5.038 14.955 1.00 83.44 107 PRO A O 1
ATOM 842 N N . ASP A 1 108 ? 0.907 6.094 14.606 1.00 80.88 108 ASP A N 1
ATOM 843 C CA . ASP A 1 108 ? 0.438 7.419 15.034 1.00 80.88 108 ASP A CA 1
ATOM 844 C C . ASP A 1 108 ? -0.080 8.283 13.865 1.00 80.88 108 ASP A C 1
ATOM 846 O O . ASP A 1 108 ? -0.257 9.494 14.006 1.00 80.88 108 ASP A O 1
ATOM 850 N N . GLY A 1 109 ? -0.224 7.708 12.665 1.00 72.00 109 GLY A N 1
ATOM 851 C CA . GLY A 1 109 ? -0.637 8.420 11.446 1.00 72.00 109 GLY A CA 1
ATOM 852 C C . GLY A 1 109 ? 0.388 9.429 10.900 1.00 72.00 109 GLY A C 1
ATOM 853 O O . GLY A 1 109 ? 0.186 10.023 9.838 1.00 72.00 109 GLY A O 1
ATOM 854 N N . LEU A 1 110 ? 1.516 9.622 11.591 1.00 70.50 110 LEU A N 1
ATOM 855 C CA . LEU A 1 110 ? 2.585 10.527 11.179 1.00 70.50 110 LEU A CA 1
ATOM 856 C C . LEU A 1 110 ? 3.394 9.915 10.031 1.00 70.50 110 LEU A C 1
ATOM 858 O O . LEU A 1 110 ? 4.341 9.151 10.227 1.00 70.50 110 LEU A O 1
ATOM 862 N N . LYS A 1 111 ? 3.014 10.281 8.807 1.00 67.19 111 LYS A N 1
ATOM 863 C CA . LYS A 1 111 ? 3.775 9.992 7.592 1.00 67.19 111 LYS A CA 1
ATOM 864 C C . LYS A 1 111 ? 5.077 10.808 7.608 1.00 67.19 111 LYS A C 1
ATOM 866 O O . LYS A 1 111 ? 5.040 12.034 7.556 1.00 67.19 111 LYS A O 1
ATOM 871 N N . GLY A 1 112 ? 6.230 10.143 7.679 1.00 55.44 112 GLY A N 1
ATOM 872 C CA . GLY A 1 112 ? 7.494 10.759 7.261 1.00 55.44 112 GLY A CA 1
ATOM 873 C C . GLY A 1 112 ? 7.441 11.141 5.773 1.00 55.44 112 GLY A C 1
ATOM 874 O O . GLY A 1 112 ? 6.665 10.570 5.016 1.00 55.44 112 GLY A O 1
ATOM 875 N N . ASN A 1 113 ? 8.244 12.107 5.331 1.00 43.31 113 ASN A N 1
ATOM 876 C CA . ASN A 1 113 ? 8.413 12.341 3.895 1.00 43.31 113 ASN A CA 1
ATOM 877 C C . ASN A 1 113 ? 9.332 11.235 3.346 1.00 43.31 113 ASN A C 1
ATOM 879 O O . ASN A 1 113 ? 10.535 11.282 3.607 1.00 43.31 113 ASN A O 1
ATOM 883 N N . TYR A 1 114 ? 8.773 10.233 2.663 1.00 49.72 114 TYR A N 1
ATOM 884 C CA . TYR A 1 114 ? 9.496 9.108 2.046 1.00 49.72 114 TYR A CA 1
ATOM 885 C C . TYR A 1 114 ? 9.242 9.002 0.544 1.00 49.72 114 TYR A C 1
ATOM 887 O O . TYR A 1 114 ? 8.093 9.245 0.103 1.00 49.72 114 TYR A O 1
#